Protein AF-A0A956G0H3-F1 (afdb_monomer_lite)

Radius of gyration: 15.74 Å; chains: 1; bounding box: 39×41×36 Å

Secondary structure (DSSP, 8-state):
-----------HHHHHHHHHHHHHHGGGT-GGGTT--HHHHBPTTS--EEEEEEEEPPPS-SSGGGGSPEEEEEEEEEEEEEE-TT-HHHHT-TTTTS--SS-EEETTEEEEEEEEE-TTSPP-HHHHHHHHHHTTEEEPPP-

Structure (mmCIF, N/CA/C/O backbone):
data_AF-A0A956G0H3-F1
#
_entry.id   AF-A0A956G0H3-F1
#
loop_
_atom_site.group_PDB
_atom_site.id
_atom_site.type_symbol
_atom_site.label_atom_id
_atom_site.label_alt_id
_atom_site.label_comp_id
_atom_site.label_asym_id
_atom_site.label_entity_id
_atom_site.label_seq_id
_atom_site.pdbx_PDB_ins_code
_atom_site.Cartn_x
_atom_site.Cartn_y
_atom_site.Cartn_z
_atom_site.occupancy
_atom_site.B_iso_or_equiv
_atom_site.auth_seq_id
_atom_site.auth_comp_id
_atom_site.auth_asym_id
_atom_site.auth_atom_id
_atom_site.pdbx_PDB_model_num
ATOM 1 N N . MET A 1 1 ? 22.400 -27.619 -16.237 1.00 39.62 1 MET A N 1
ATOM 2 C CA . MET A 1 1 ? 22.094 -26.195 -16.464 1.00 39.62 1 MET A CA 1
ATOM 3 C C . MET A 1 1 ? 20.625 -26.153 -16.810 1.00 39.62 1 MET A C 1
ATOM 5 O O . MET A 1 1 ? 20.280 -26.389 -17.956 1.00 39.62 1 MET A O 1
ATOM 9 N N . GLU A 1 2 ? 19.776 -26.023 -15.796 1.00 38.88 2 GLU A N 1
ATOM 10 C CA . GLU A 1 2 ? 18.360 -25.722 -16.001 1.00 38.88 2 GLU A CA 1
ATOM 11 C C . GLU A 1 2 ? 18.279 -24.230 -16.322 1.00 38.88 2 GLU A C 1
ATOM 13 O O . GLU A 1 2 ? 18.661 -23.392 -15.506 1.00 38.88 2 GLU A O 1
ATOM 18 N N . GLU A 1 3 ? 17.896 -23.914 -17.558 1.00 42.12 3 GLU A N 1
ATOM 19 C CA . GLU A 1 3 ? 17.506 -22.565 -17.949 1.00 42.12 3 GLU A CA 1
ATOM 20 C C . GLU A 1 3 ? 16.304 -22.169 -17.094 1.00 42.12 3 GLU A C 1
ATOM 22 O O . GLU A 1 3 ? 15.238 -22.780 -17.180 1.00 42.12 3 GLU A O 1
ATOM 27 N N . ALA A 1 4 ? 16.487 -21.156 -16.248 1.00 46.72 4 ALA A N 1
ATOM 28 C CA . ALA A 1 4 ? 15.373 -20.453 -15.648 1.00 46.72 4 ALA A CA 1
ATOM 29 C C . ALA A 1 4 ? 14.543 -19.882 -16.801 1.00 46.72 4 ALA A C 1
ATOM 31 O O . ALA A 1 4 ? 14.993 -18.977 -17.504 1.00 46.72 4 ALA A O 1
ATOM 32 N N . THR A 1 5 ? 13.357 -20.441 -17.029 1.00 42.72 5 THR A N 1
ATOM 33 C CA . THR A 1 5 ? 12.335 -19.809 -17.859 1.00 42.72 5 THR A CA 1
ATOM 34 C C . THR A 1 5 ? 12.103 -18.422 -17.284 1.00 42.72 5 THR A C 1
ATOM 36 O O . THR A 1 5 ? 11.513 -18.296 -16.212 1.00 42.72 5 THR A O 1
ATOM 39 N N . ALA A 1 6 ? 12.643 -17.405 -17.957 1.00 47.84 6 ALA A N 1
ATOM 40 C CA . ALA A 1 6 ? 12.332 -16.017 -17.683 1.00 47.84 6 ALA A CA 1
ATOM 41 C C . ALA A 1 6 ? 10.813 -15.888 -17.806 1.00 47.84 6 ALA A C 1
ATOM 43 O O . ALA A 1 6 ? 10.256 -16.011 -18.900 1.00 47.84 6 ALA A O 1
ATOM 44 N N . ASP A 1 7 ? 10.154 -15.766 -16.655 1.00 52.69 7 ASP A N 1
ATOM 45 C CA . ASP A 1 7 ? 8.749 -15.397 -16.564 1.00 52.69 7 ASP A CA 1
ATOM 46 C C . ASP A 1 7 ? 8.563 -14.172 -17.466 1.00 52.69 7 ASP A C 1
ATOM 48 O O . ASP A 1 7 ? 9.374 -13.242 -17.421 1.00 52.69 7 ASP A O 1
ATOM 52 N N . ALA A 1 8 ? 7.573 -14.205 -18.357 1.00 50.00 8 ALA A N 1
ATOM 53 C CA . ALA A 1 8 ? 7.344 -13.101 -19.280 1.00 50.00 8 ALA A CA 1
ATOM 54 C C . ALA A 1 8 ? 7.237 -11.784 -18.487 1.00 50.00 8 ALA A C 1
ATOM 56 O O . ALA A 1 8 ? 6.710 -11.800 -17.371 1.00 50.00 8 ALA A O 1
ATOM 57 N N . PRO A 1 9 ? 7.715 -10.646 -19.028 1.00 58.25 9 PRO A N 1
ATOM 58 C CA . PRO A 1 9 ? 7.655 -9.383 -18.311 1.00 58.25 9 PRO A CA 1
ATOM 59 C C . PRO A 1 9 ? 6.201 -9.099 -17.936 1.00 58.25 9 PRO A C 1
ATOM 61 O O . PRO A 1 9 ? 5.352 -8.883 -18.803 1.00 58.25 9 PRO A O 1
ATOM 64 N N . VAL A 1 10 ? 5.916 -9.144 -16.634 1.00 70.00 10 VAL A N 1
ATOM 65 C CA . VAL A 1 10 ? 4.611 -8.780 -16.090 1.00 70.00 10 VAL A CA 1
ATOM 66 C C . VAL A 1 10 ? 4.345 -7.339 -16.508 1.00 70.00 10 VAL A C 1
ATOM 68 O O . VAL A 1 10 ? 5.183 -6.458 -16.282 1.00 70.00 10 VAL A O 1
ATOM 71 N N . ASP A 1 11 ? 3.191 -7.094 -17.131 1.00 84.88 11 ASP A N 1
ATOM 72 C CA . ASP A 1 11 ? 2.728 -5.736 -17.400 1.00 84.88 11 ASP A CA 1
ATOM 73 C C . ASP A 1 11 ? 2.434 -5.068 -16.055 1.00 84.88 11 ASP A C 1
ATOM 75 O O . ASP A 1 11 ? 1.336 -5.161 -15.508 1.00 84.88 11 ASP A O 1
ATOM 79 N N . ALA A 1 12 ? 3.457 -4.414 -15.506 1.00 81.75 12 ALA A N 1
ATOM 80 C CA . ALA A 1 12 ? 3.406 -3.798 -14.191 1.00 81.75 12 ALA A CA 1
ATOM 81 C C . ALA A 1 12 ? 2.261 -2.786 -14.088 1.00 81.75 12 ALA A C 1
ATOM 83 O O . ALA A 1 12 ? 1.639 -2.687 -13.037 1.00 81.75 12 ALA A O 1
ATOM 84 N N . ALA A 1 13 ? 1.931 -2.079 -15.174 1.00 85.94 13 ALA A N 1
ATOM 85 C CA . ALA A 1 13 ? 0.830 -1.124 -15.179 1.00 85.94 13 ALA A CA 1
ATOM 86 C C . ALA A 1 13 ? -0.532 -1.832 -15.134 1.00 85.94 13 ALA A C 1
ATOM 88 O O . ALA A 1 13 ? -1.430 -1.388 -14.417 1.00 85.94 13 ALA A O 1
ATOM 89 N N . ALA A 1 14 ? -0.705 -2.929 -15.875 1.00 90.00 14 ALA A N 1
ATOM 90 C CA . ALA A 1 14 ? -1.919 -3.740 -15.799 1.00 90.00 14 ALA A CA 1
ATOM 91 C C . ALA A 1 14 ? -2.077 -4.401 -14.422 1.00 90.00 14 ALA A C 1
ATOM 93 O O . ALA A 1 14 ? -3.150 -4.300 -13.826 1.0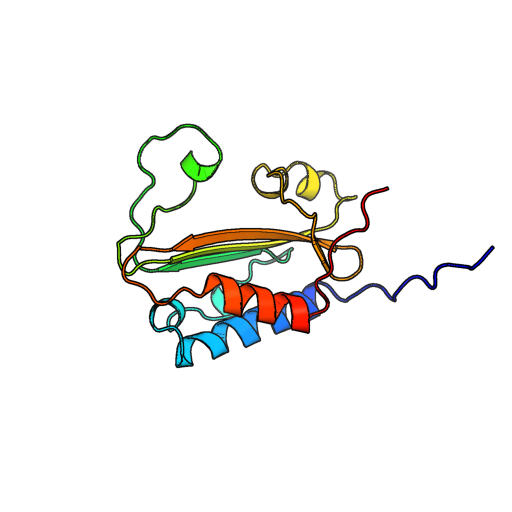0 90.00 14 ALA A O 1
ATOM 94 N N . THR A 1 15 ? -1.012 -4.998 -13.882 1.00 91.94 15 THR A N 1
ATOM 95 C CA . THR A 1 15 ? -1.015 -5.599 -12.542 1.00 91.94 15 THR A CA 1
ATOM 96 C C . THR A 1 15 ? -1.311 -4.563 -11.463 1.00 91.94 15 THR A C 1
ATOM 98 O O . THR A 1 15 ? -2.138 -4.816 -10.595 1.00 91.94 15 THR A O 1
ATOM 101 N N . CYS A 1 16 ? -0.734 -3.364 -11.556 1.00 91.44 16 CYS A N 1
ATOM 102 C CA . CYS A 1 16 ? -1.023 -2.278 -10.623 1.00 91.44 16 CYS A CA 1
ATOM 103 C C . CYS A 1 16 ? -2.504 -1.898 -10.595 1.00 91.44 16 CYS A C 1
ATOM 105 O O . CYS A 1 16 ? -3.105 -1.750 -9.533 1.00 91.44 16 CYS A O 1
ATOM 107 N N . ARG A 1 17 ? -3.109 -1.761 -11.783 1.00 92.56 17 ARG A N 1
ATOM 108 C CA . ARG A 1 17 ? -4.537 -1.451 -11.915 1.00 92.56 17 ARG A CA 1
ATOM 109 C C . ARG A 1 17 ? -5.407 -2.561 -11.340 1.00 92.56 17 ARG A C 1
ATOM 111 O O . ARG A 1 17 ? -6.407 -2.255 -10.702 1.00 92.56 17 ARG A O 1
ATOM 118 N N . ALA A 1 18 ? -5.025 -3.818 -11.552 1.00 94.81 18 ALA A N 1
ATOM 119 C CA . ALA A 1 18 ? -5.745 -4.965 -11.012 1.00 94.81 18 ALA A CA 1
ATOM 120 C C . ALA A 1 18 ? -5.653 -5.023 -9.477 1.00 94.81 18 ALA A C 1
ATOM 122 O O . ALA A 1 18 ? -6.676 -5.175 -8.818 1.00 94.81 18 ALA A O 1
ATOM 123 N N . ILE A 1 19 ? -4.465 -4.794 -8.906 1.00 95.75 19 ILE A N 1
ATOM 124 C CA . ILE A 1 19 ? -4.273 -4.667 -7.453 1.00 95.75 19 ILE A CA 1
ATOM 125 C C . ILE A 1 19 ? -5.147 -3.539 -6.904 1.00 95.75 19 ILE A C 1
ATOM 127 O O . ILE A 1 19 ? -5.907 -3.758 -5.968 1.00 95.75 19 ILE A O 1
ATOM 131 N N . ALA A 1 20 ? -5.083 -2.342 -7.491 1.00 95.81 20 ALA A N 1
ATOM 132 C CA . ALA A 1 20 ? -5.875 -1.206 -7.029 1.00 95.81 20 ALA A CA 1
ATOM 133 C C . ALA A 1 20 ? -7.388 -1.483 -7.099 1.00 95.81 20 ALA A C 1
ATOM 135 O O . ALA A 1 20 ? -8.112 -1.121 -6.177 1.00 95.81 20 ALA A O 1
ATOM 136 N N . ALA A 1 21 ? -7.869 -2.152 -8.149 1.00 96.56 21 ALA A N 1
ATOM 137 C CA . ALA A 1 21 ? -9.272 -2.548 -8.253 1.00 96.56 21 ALA A CA 1
ATOM 138 C C . ALA A 1 21 ? -9.680 -3.520 -7.132 1.00 96.56 21 ALA A C 1
ATOM 140 O O . ALA A 1 21 ? -10.684 -3.292 -6.462 1.00 96.56 21 ALA A O 1
ATOM 141 N N . ASP A 1 22 ? -8.870 -4.544 -6.860 1.00 97.44 22 ASP A N 1
ATOM 142 C CA . ASP A 1 22 ? -9.136 -5.497 -5.778 1.00 97.44 22 ASP A CA 1
ATOM 143 C C . ASP A 1 22 ? -9.103 -4.831 -4.390 1.00 97.44 22 ASP A C 1
ATOM 145 O O . ASP A 1 22 ? -9.904 -5.167 -3.518 1.00 97.44 22 ASP A O 1
ATOM 149 N N . LEU A 1 23 ? -8.206 -3.861 -4.176 1.00 97.25 23 LEU A N 1
ATOM 150 C CA . LEU A 1 23 ? -8.160 -3.071 -2.939 1.00 97.25 23 LEU A CA 1
ATOM 151 C C . LEU A 1 23 ? -9.427 -2.230 -2.744 1.00 97.25 23 LEU A C 1
ATOM 153 O O . LEU A 1 23 ? -9.879 -2.049 -1.613 1.00 97.25 23 LEU A O 1
ATOM 157 N N . GLU A 1 24 ? -10.024 -1.731 -3.826 1.00 97.62 24 GLU A N 1
ATOM 158 C CA . GLU A 1 24 ? -11.303 -1.022 -3.764 1.00 97.62 24 GLU A CA 1
ATOM 159 C C . GLU A 1 24 ? -12.447 -1.948 -3.324 1.00 97.62 24 GLU A C 1
ATOM 161 O O . GLU A 1 24 ? -13.298 -1.540 -2.524 1.00 97.62 24 GLU A O 1
ATOM 166 N N . GLU A 1 25 ? -12.441 -3.210 -3.762 1.00 97.69 25 GLU A N 1
ATOM 167 C CA . GLU A 1 25 ? -13.438 -4.204 -3.348 1.00 97.69 25 GLU A CA 1
ATOM 168 C C . GLU A 1 25 ? -13.368 -4.524 -1.846 1.00 97.69 25 GLU A C 1
ATOM 170 O O . GLU A 1 25 ? -14.414 -4.735 -1.217 1.00 97.69 25 GLU A O 1
ATOM 175 N N . LEU A 1 26 ? -12.175 -4.460 -1.237 1.00 97.44 26 LEU A N 1
ATOM 176 C CA . LEU A 1 26 ? -12.001 -4.638 0.212 1.00 97.44 26 LEU A CA 1
ATOM 177 C C . LEU A 1 26 ? -12.816 -3.627 1.033 1.00 97.44 26 LEU A C 1
ATOM 179 O O . LEU A 1 26 ? -13.201 -3.923 2.164 1.00 97.44 26 LEU A O 1
ATOM 183 N N . GLY A 1 27 ? -13.173 -2.464 0.475 1.00 95.94 27 GLY A N 1
ATOM 184 C CA . GLY A 1 27 ? -14.035 -1.482 1.143 1.00 95.94 27 GLY A CA 1
ATOM 185 C C . GLY A 1 27 ? -15.396 -2.037 1.591 1.00 95.94 27 GLY A C 1
ATOM 186 O O . GLY A 1 27 ? -16.044 -1.461 2.473 1.00 95.94 27 GLY A O 1
ATOM 187 N N . ARG A 1 28 ? -15.845 -3.166 1.027 1.00 96.31 28 ARG A N 1
ATOM 188 C CA . ARG A 1 28 ? -17.052 -3.868 1.480 1.00 96.31 28 ARG A CA 1
ATOM 189 C C . ARG A 1 28 ? -16.924 -4.363 2.923 1.00 96.31 28 ARG A C 1
ATOM 191 O O . ARG A 1 28 ? -17.852 -4.149 3.710 1.00 96.31 28 ARG A O 1
ATOM 198 N N . ASP A 1 29 ? -15.786 -4.967 3.246 1.00 96.75 29 ASP A N 1
ATOM 199 C CA . ASP A 1 29 ? -15.543 -5.674 4.507 1.00 96.75 29 ASP A CA 1
ATOM 200 C C . ASP A 1 29 ? -14.697 -4.844 5.487 1.00 96.75 29 ASP A C 1
ATOM 202 O O . ASP A 1 29 ? -14.818 -5.009 6.700 1.00 96.75 29 ASP A O 1
ATOM 206 N N . TYR A 1 30 ? -13.928 -3.879 4.974 1.00 96.94 30 TYR A N 1
ATOM 207 C CA . TYR A 1 30 ? -13.054 -2.989 5.741 1.00 96.94 30 TYR A CA 1
ATOM 208 C C . TYR A 1 30 ? -13.557 -1.538 5.644 1.00 96.94 30 TYR A C 1
ATOM 210 O O . TYR A 1 30 ? -13.297 -0.853 4.648 1.00 96.94 30 TYR A O 1
ATOM 218 N N . PRO A 1 31 ? -14.305 -1.027 6.647 1.00 95.94 31 PRO A N 1
ATOM 219 C CA . PRO A 1 31 ? -14.933 0.294 6.586 1.00 95.94 31 PRO A CA 1
ATOM 220 C C . PRO A 1 31 ? -13.970 1.447 6.292 1.00 95.94 31 PRO A C 1
ATOM 222 O O . PRO A 1 31 ? -14.339 2.373 5.566 1.00 95.94 31 PRO A O 1
ATOM 225 N N . GLN A 1 32 ? -12.743 1.365 6.801 1.00 95.12 32 GLN A N 1
ATOM 226 C CA . GLN A 1 32 ? -11.690 2.353 6.591 1.00 95.12 32 GLN A CA 1
ATOM 227 C C . GLN A 1 32 ? -11.197 2.415 5.134 1.00 95.12 32 GLN A C 1
ATOM 229 O O . GLN A 1 32 ? -10.627 3.418 4.728 1.00 95.12 32 GLN A O 1
ATOM 234 N N . LEU A 1 33 ? -11.478 1.393 4.314 1.00 97.00 33 LEU A N 1
ATOM 235 C CA . LEU A 1 33 ? -11.161 1.361 2.881 1.00 97.00 33 LEU A CA 1
ATOM 236 C C . LEU A 1 33 ? -12.332 1.804 1.992 1.00 97.00 33 LEU A C 1
ATOM 238 O O . LEU A 1 33 ? -12.176 1.956 0.786 1.00 97.00 33 LEU A O 1
ATOM 242 N N . ARG A 1 34 ? -13.518 2.093 2.546 1.00 96.44 34 ARG A N 1
ATOM 243 C CA . ARG A 1 34 ? -14.720 2.444 1.752 1.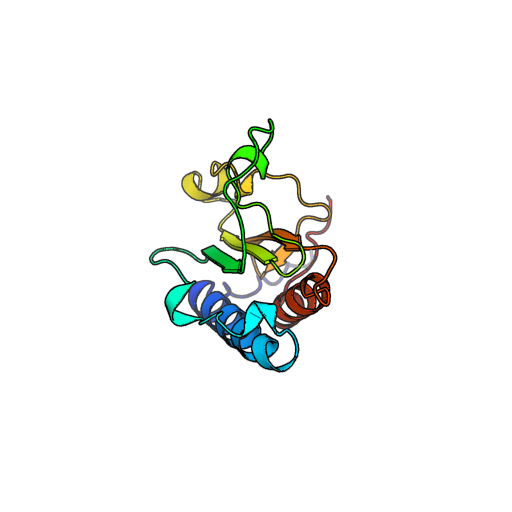00 96.44 34 ARG A CA 1
ATOM 244 C C . ARG A 1 34 ? -14.556 3.652 0.842 1.00 96.44 34 ARG A C 1
ATOM 246 O O . ARG A 1 34 ? -15.337 3.815 -0.100 1.00 96.44 34 ARG A O 1
ATOM 253 N N . ARG A 1 35 ? -13.610 4.536 1.159 1.00 96.56 35 ARG A N 1
ATOM 254 C CA . ARG A 1 35 ? -13.312 5.744 0.379 1.00 96.56 35 ARG A CA 1
ATOM 255 C C . ARG A 1 35 ? -12.144 5.558 -0.591 1.00 96.56 35 ARG A C 1
ATOM 257 O O . ARG A 1 35 ? -11.903 6.475 -1.371 1.00 96.56 35 ARG A O 1
ATOM 264 N N . PHE A 1 36 ? -11.448 4.423 -0.546 1.00 96.94 36 PHE A N 1
ATOM 265 C CA . PHE A 1 36 ? -10.419 4.074 -1.519 1.00 96.94 36 PHE A CA 1
ATOM 266 C C . PHE A 1 36 ? -11.048 3.927 -2.907 1.00 96.94 36 PHE A C 1
ATOM 268 O O . PHE A 1 36 ? -12.122 3.342 -3.039 1.00 96.94 36 PHE A O 1
ATOM 275 N N . ARG A 1 37 ? -10.412 4.489 -3.930 1.00 96.56 37 ARG A N 1
ATOM 276 C CA . ARG A 1 37 ? -10.830 4.431 -5.331 1.00 96.56 37 ARG A CA 1
ATOM 277 C C . ARG A 1 37 ? -9.606 4.227 -6.214 1.00 96.56 37 ARG A C 1
ATOM 279 O O . ARG A 1 37 ? -8.707 5.069 -6.233 1.00 96.56 37 ARG A O 1
ATOM 286 N N . ALA A 1 38 ? -9.581 3.137 -6.971 1.00 93.44 38 ALA A N 1
ATOM 287 C CA . ALA A 1 38 ? -8.409 2.746 -7.749 1.00 93.44 38 ALA A CA 1
ATOM 288 C C . ALA A 1 38 ? -7.914 3.870 -8.680 1.00 93.44 38 ALA A C 1
ATOM 290 O O . ALA A 1 38 ? -6.717 4.134 -8.773 1.00 93.44 38 ALA A O 1
ATOM 291 N N . ASP A 1 39 ? -8.840 4.591 -9.312 1.00 90.50 39 ASP A N 1
ATOM 292 C CA . ASP A 1 39 ? -8.557 5.689 -10.240 1.00 90.50 39 ASP A CA 1
ATOM 293 C C . ASP A 1 39 ? -7.962 6.946 -9.582 1.00 90.50 39 ASP A C 1
ATOM 295 O O . ASP A 1 39 ? -7.312 7.739 -10.261 1.00 90.50 39 ASP A O 1
ATOM 299 N N . LYS A 1 40 ? -8.161 7.139 -8.273 1.00 88.88 40 LYS A N 1
ATOM 300 C CA . LYS A 1 40 ? -7.642 8.295 -7.523 1.00 88.88 40 LYS A CA 1
ATOM 301 C C . LYS A 1 40 ? -6.295 8.035 -6.874 1.00 88.88 40 LYS A C 1
ATOM 303 O O . LYS A 1 40 ? -5.532 8.978 -6.676 1.00 88.88 40 LYS A O 1
ATOM 308 N N . GLN A 1 41 ? -6.047 6.793 -6.471 1.00 87.88 41 GLN A N 1
ATOM 309 C CA . GLN A 1 41 ? -4.849 6.428 -5.718 1.00 87.88 41 GLN A CA 1
ATOM 310 C C . GLN A 1 41 ? -3.687 5.974 -6.609 1.00 87.88 41 GLN A C 1
ATOM 312 O O . GLN A 1 41 ? -2.547 6.000 -6.153 1.00 87.88 41 GLN A O 1
ATOM 317 N N . LEU A 1 42 ? -3.942 5.623 -7.873 1.00 86.38 42 LEU A N 1
ATOM 318 C CA . LEU A 1 42 ? -2.895 5.353 -8.859 1.00 86.38 42 LEU A CA 1
ATOM 319 C C . LEU A 1 42 ? -2.287 6.661 -9.386 1.00 86.38 42 LEU A C 1
ATOM 321 O O . LEU A 1 42 ? -2.995 7.486 -9.966 1.00 86.38 42 LEU A O 1
ATOM 325 N N . ARG A 1 43 ? -0.969 6.848 -9.233 1.00 78.06 43 ARG A N 1
ATOM 326 C CA . ARG A 1 43 ? -0.261 7.995 -9.840 1.00 78.06 43 ARG A CA 1
ATOM 327 C C . ARG A 1 43 ? 0.238 7.675 -11.249 1.00 78.06 43 ARG A C 1
ATOM 329 O O . ARG A 1 43 ? 0.596 6.543 -11.563 1.00 78.06 43 ARG A O 1
ATOM 336 N N . GLU A 1 44 ? 0.303 8.700 -12.095 1.00 70.19 44 GLU A N 1
ATOM 337 C CA . GLU A 1 44 ? 0.868 8.586 -13.441 1.00 70.19 44 GLU A CA 1
ATOM 338 C C . GLU A 1 44 ? 2.371 8.259 -13.399 1.00 70.19 44 GLU A C 1
ATOM 340 O O . GLU A 1 44 ? 3.107 8.750 -12.544 1.00 70.19 44 GLU A O 1
ATOM 345 N N . GLY A 1 45 ? 2.840 7.448 -14.353 1.00 66.25 45 GLY A N 1
ATOM 346 C CA . GLY A 1 45 ? 4.269 7.170 -14.543 1.00 66.25 45 GLY A CA 1
ATOM 347 C C . GLY A 1 45 ? 4.873 6.086 -13.642 1.00 66.25 45 GLY A C 1
ATOM 348 O O . GLY A 1 45 ? 6.070 5.840 -13.748 1.00 66.25 45 GLY A O 1
ATOM 349 N N . GLY A 1 46 ? 4.079 5.409 -12.807 1.00 73.38 46 GLY A N 1
ATOM 350 C CA . GLY A 1 46 ? 4.550 4.303 -11.968 1.00 73.38 46 GLY A CA 1
ATOM 351 C C . GLY A 1 46 ? 3.416 3.436 -11.421 1.00 73.38 46 GLY A C 1
ATOM 352 O O . GLY A 1 46 ? 2.297 3.478 -11.931 1.00 73.38 46 GLY A O 1
ATOM 353 N N . CYS A 1 47 ? 3.719 2.660 -10.376 1.00 86.19 47 CYS A N 1
ATOM 354 C CA . CYS A 1 47 ? 2.734 1.906 -9.602 1.00 86.19 47 CYS A CA 1
ATOM 355 C C . CYS A 1 47 ? 2.639 2.309 -8.107 1.00 86.19 47 CYS A C 1
ATOM 357 O O . CYS A 1 47 ? 2.360 1.448 -7.275 1.00 86.19 47 CYS A O 1
ATOM 359 N N . PRO A 1 48 ? 2.818 3.585 -7.701 1.00 89.50 48 PRO A N 1
ATOM 360 C CA . PRO A 1 48 ? 2.573 3.936 -6.313 1.00 89.50 48 PRO A CA 1
ATOM 361 C C . PRO A 1 48 ? 1.062 4.051 -6.063 1.00 89.50 48 PRO A C 1
ATOM 363 O O . PRO A 1 48 ? 0.363 4.820 -6.729 1.00 89.50 48 PRO A O 1
ATOM 366 N N . ILE A 1 49 ? 0.584 3.307 -5.072 1.00 92.62 49 ILE A N 1
ATOM 367 C CA . ILE A 1 49 ? -0.747 3.390 -4.476 1.00 92.62 49 ILE A CA 1
ATOM 368 C C . ILE A 1 49 ? -0.549 3.937 -3.063 1.00 92.62 49 ILE A C 1
ATOM 370 O O . ILE A 1 49 ? 0.052 3.277 -2.222 1.00 92.62 49 ILE A O 1
ATOM 374 N N . ASP A 1 50 ? -1.039 5.146 -2.813 1.00 92.75 50 ASP A N 1
ATOM 375 C CA . ASP A 1 50 ? -0.892 5.853 -1.535 1.00 92.75 50 ASP A CA 1
ATOM 376 C C . ASP A 1 50 ? -2.279 6.237 -1.025 1.00 92.75 50 ASP A C 1
ATOM 378 O O . ASP A 1 50 ? -3.028 6.929 -1.724 1.00 92.75 50 ASP A O 1
ATOM 382 N N . TYR A 1 51 ? -2.645 5.753 0.157 1.00 95.38 51 TYR A N 1
ATOM 383 C CA . TYR A 1 51 ? -3.968 5.959 0.727 1.00 95.38 51 TYR A CA 1
ATOM 384 C C . TYR A 1 51 ? -3.892 6.364 2.190 1.00 95.38 51 TYR A C 1
ATOM 386 O O . TYR A 1 51 ? -3.201 5.736 2.987 1.00 95.38 51 TYR A O 1
ATOM 394 N N . GLU A 1 52 ? -4.690 7.369 2.539 1.00 95.12 52 GLU A N 1
ATOM 395 C CA . GLU A 1 52 ? -4.915 7.814 3.907 1.00 95.12 52 GLU A CA 1
ATOM 396 C C . GLU A 1 52 ? -6.415 7.859 4.218 1.00 95.12 52 GLU A C 1
ATOM 398 O O . GLU A 1 52 ? -7.247 8.315 3.421 1.00 95.12 52 GLU A O 1
ATOM 403 N N . HIS A 1 53 ? -6.764 7.397 5.411 1.00 96.38 53 HIS A N 1
ATOM 404 C CA . HIS A 1 53 ? -8.086 7.516 5.997 1.00 96.38 53 HIS A CA 1
ATOM 405 C C . HIS A 1 53 ? -7.940 7.903 7.459 1.00 96.38 53 HIS A C 1
ATOM 407 O O . HIS A 1 53 ? -7.281 7.184 8.201 1.00 96.38 53 HIS A O 1
ATOM 413 N N . ASN A 1 54 ? -8.583 9.006 7.857 1.00 95.75 54 ASN A N 1
ATOM 414 C CA . ASN A 1 54 ? -8.558 9.528 9.226 1.00 95.75 54 ASN A CA 1
ATOM 415 C C . ASN A 1 54 ? -7.139 9.507 9.811 1.00 95.75 54 ASN A C 1
ATOM 417 O O . ASN A 1 54 ? -6.830 8.787 10.755 1.00 95.75 54 ASN A O 1
ATOM 421 N N . CYS A 1 55 ? -6.244 10.249 9.166 1.00 93.75 55 CYS A N 1
ATOM 422 C CA . CYS A 1 55 ? -4.882 10.428 9.639 1.00 93.75 55 CYS A CA 1
ATOM 423 C C . CYS A 1 55 ? -4.674 11.881 10.054 1.00 93.75 55 CYS A C 1
ATOM 425 O O . CYS A 1 55 ? -5.238 12.803 9.455 1.00 93.75 55 CYS A O 1
ATOM 427 N N . HIS A 1 56 ? -3.815 12.086 11.042 1.00 91.00 56 HIS A N 1
ATOM 428 C CA . HIS A 1 56 ? -3.302 13.396 11.408 1.00 91.00 56 HIS A CA 1
ATOM 429 C C . HIS A 1 56 ? -1.852 13.551 10.920 1.00 91.00 56 HIS A C 1
ATOM 431 O O . HIS A 1 56 ? -1.177 12.560 10.607 1.00 91.00 56 HIS A O 1
ATOM 437 N N . PRO A 1 57 ? -1.350 14.797 10.809 1.00 87.44 57 PRO A N 1
ATOM 438 C CA . PRO A 1 57 ? 0.037 15.037 10.438 1.00 87.44 57 PRO A CA 1
ATOM 439 C C . PRO A 1 57 ? 0.997 14.265 11.353 1.00 87.44 57 PRO A C 1
ATOM 441 O O . PRO A 1 57 ? 0.721 14.178 12.552 1.00 87.44 57 PRO A O 1
ATOM 444 N N . PRO A 1 58 ? 2.127 13.753 10.830 1.00 83.00 58 PRO A N 1
ATOM 445 C CA . PRO A 1 58 ? 3.087 13.026 11.645 1.00 83.00 58 PRO A CA 1
ATOM 446 C C . PRO A 1 58 ? 3.506 13.854 12.855 1.00 83.00 58 PRO A C 1
ATOM 448 O O . PRO A 1 58 ? 3.890 15.026 12.736 1.00 83.00 58 PRO A O 1
ATOM 451 N N . GLU A 1 59 ? 3.496 13.229 14.028 1.00 75.81 59 GLU A N 1
ATOM 452 C CA . GLU A 1 59 ? 4.244 13.761 15.156 1.00 75.81 59 GLU A CA 1
ATOM 453 C C . GLU A 1 59 ? 5.719 13.812 14.747 1.00 75.81 59 GLU A C 1
ATOM 455 O O . GLU A 1 59 ? 6.209 12.883 14.102 1.00 75.81 59 GLU A O 1
ATOM 460 N N . ARG A 1 60 ? 6.426 14.904 15.081 1.00 64.75 60 ARG A N 1
ATOM 461 C CA . ARG A 1 60 ? 7.853 15.101 14.761 1.00 64.75 60 ARG A CA 1
ATOM 462 C C . ARG A 1 60 ? 8.710 14.006 15.402 1.00 64.75 60 ARG A C 1
ATOM 464 O O . ARG A 1 60 ? 9.332 14.201 16.442 1.00 64.75 60 ARG A O 1
ATOM 471 N N . THR A 1 61 ? 8.749 12.863 14.751 1.00 62.44 61 THR A N 1
ATOM 472 C CA . THR A 1 61 ? 9.531 11.685 15.086 1.00 62.44 61 THR A CA 1
ATOM 473 C C . THR A 1 61 ? 10.651 11.580 14.059 1.00 62.44 61 THR A C 1
ATOM 475 O O . THR A 1 61 ? 10.522 12.057 12.938 1.00 62.44 61 THR A O 1
ATOM 478 N N . GLY A 1 62 ? 11.814 11.064 14.450 1.00 67.75 62 GLY A N 1
ATOM 479 C CA . GLY A 1 62 ? 12.871 10.740 13.491 1.00 67.75 62 GLY A CA 1
ATOM 480 C C . GLY A 1 62 ? 12.586 9.393 12.822 1.00 67.75 62 GLY A C 1
ATOM 481 O O . GLY A 1 62 ? 11.945 8.540 13.425 1.00 67.75 62 GLY A O 1
ATOM 482 N N . GLY A 1 63 ? 13.096 9.177 11.607 1.00 69.25 63 GLY A N 1
ATOM 483 C CA . GLY A 1 63 ? 12.943 7.914 10.871 1.00 69.25 63 GLY A CA 1
ATOM 484 C C . GLY A 1 63 ? 12.103 8.054 9.602 1.00 69.25 63 GLY A C 1
ATOM 485 O O . GLY A 1 63 ? 11.693 9.151 9.237 1.00 69.25 63 GLY A O 1
ATOM 486 N N . TRP A 1 64 ? 11.862 6.949 8.894 1.00 67.94 64 TRP A N 1
ATOM 487 C CA . TRP A 1 64 ? 11.090 6.974 7.644 1.00 67.94 64 TRP A CA 1
ATOM 488 C C . TRP A 1 64 ? 9.617 7.341 7.867 1.00 67.94 64 TRP A C 1
ATOM 490 O O . TRP A 1 64 ? 9.001 7.948 6.995 1.00 67.94 64 TRP A O 1
ATOM 500 N N . THR A 1 65 ? 9.090 7.054 9.060 1.00 67.62 65 THR A N 1
ATOM 501 C CA . THR A 1 65 ? 7.735 7.419 9.484 1.00 67.62 65 THR A CA 1
ATOM 502 C C . THR A 1 65 ? 7.571 8.918 9.755 1.00 67.62 65 THR A C 1
ATOM 504 O O . THR A 1 65 ? 6.452 9.403 9.843 1.00 67.62 65 THR A O 1
ATOM 507 N N . ALA A 1 66 ? 8.664 9.688 9.836 1.00 69.44 66 ALA A N 1
ATOM 508 C CA . ALA A 1 66 ? 8.634 11.135 10.076 1.00 69.44 66 ALA A CA 1
ATOM 509 C C . ALA A 1 66 ? 7.869 11.927 9.002 1.00 69.44 66 ALA A C 1
ATOM 511 O O . ALA A 1 66 ? 7.462 13.065 9.234 1.00 69.44 66 ALA A O 1
ATOM 512 N N . GLY A 1 67 ? 7.754 11.349 7.804 1.00 73.50 67 GLY A N 1
ATOM 513 C CA . GLY A 1 67 ? 7.108 11.956 6.646 1.00 73.50 67 GLY A CA 1
ATOM 514 C C . GLY A 1 67 ? 5.798 11.293 6.233 1.00 73.50 67 GLY A C 1
ATOM 515 O O . GLY A 1 67 ? 5.255 11.697 5.210 1.00 73.50 67 GLY A O 1
ATOM 516 N N . VAL A 1 68 ? 5.307 10.292 6.974 1.00 81.56 68 VAL A N 1
ATOM 517 C CA . VAL A 1 68 ? 4.059 9.584 6.638 1.00 81.56 68 VAL A CA 1
ATOM 518 C C . VAL A 1 68 ? 2.945 9.980 7.613 1.00 81.56 68 VAL A C 1
ATOM 520 O O . VAL A 1 68 ? 3.245 10.277 8.770 1.00 81.56 68 VAL A O 1
ATOM 523 N N . PRO A 1 69 ? 1.675 10.034 7.184 1.00 85.31 69 PRO A N 1
ATOM 524 C CA . PRO A 1 69 ? 0.557 10.327 8.078 1.00 85.31 69 PRO A CA 1
ATOM 525 C C . PRO A 1 69 ? 0.479 9.337 9.246 1.00 85.31 69 PRO A C 1
ATOM 527 O O . PRO A 1 69 ? 0.772 8.152 9.082 1.00 85.31 69 PRO A O 1
ATOM 530 N N . ASN A 1 70 ? 0.057 9.813 10.419 1.00 89.12 70 ASN A N 1
ATOM 531 C CA . ASN A 1 70 ? -0.199 8.951 11.569 1.00 89.12 70 ASN A CA 1
ATOM 532 C C . ASN A 1 70 ? -1.707 8.659 11.649 1.00 89.12 70 ASN A C 1
ATOM 534 O O . ASN A 1 70 ? -2.493 9.609 11.729 1.00 89.12 70 ASN A O 1
ATOM 538 N N . PRO A 1 71 ? -2.144 7.393 11.579 1.00 92.19 71 PRO A N 1
ATOM 539 C CA . PRO A 1 71 ? -3.558 7.060 11.692 1.00 92.19 71 PRO A CA 1
ATOM 540 C C . PRO A 1 71 ? -4.136 7.431 13.064 1.00 92.19 71 PRO A C 1
ATOM 542 O O . PRO A 1 71 ? -3.520 7.182 14.100 1.00 92.19 71 PRO A O 1
ATOM 545 N N . ASP A 1 72 ? -5.347 7.987 13.071 1.00 94.50 72 ASP A N 1
ATOM 546 C CA . ASP A 1 72 ? -6.198 8.028 14.263 1.00 94.50 72 ASP A CA 1
ATOM 547 C C . ASP A 1 72 ? -6.624 6.594 14.655 1.00 94.50 72 ASP A C 1
ATOM 549 O O . ASP A 1 72 ? -6.426 5.664 13.867 1.00 94.50 72 ASP A O 1
ATOM 553 N N . PRO A 1 73 ? -7.241 6.364 15.834 1.00 95.75 73 PRO A N 1
ATOM 554 C CA . PRO A 1 73 ? -7.720 5.035 16.230 1.00 95.75 73 PRO A CA 1
ATOM 555 C C . PRO A 1 73 ? -8.569 4.315 15.172 1.00 95.75 73 PRO A C 1
ATOM 557 O O . PRO A 1 73 ? -8.471 3.099 15.031 1.00 95.75 73 PRO A O 1
ATOM 560 N N . ASP A 1 74 ? -9.381 5.047 14.404 1.00 95.38 74 ASP A N 1
ATOM 561 C CA . ASP A 1 74 ? -10.209 4.511 13.316 1.00 95.38 74 ASP A CA 1
ATOM 562 C C . ASP A 1 74 ? -9.588 4.693 11.914 1.00 95.38 74 ASP A C 1
ATOM 564 O O . ASP A 1 74 ? -10.252 4.474 10.895 1.00 95.38 74 ASP A O 1
ATOM 568 N N . GLY A 1 75 ? -8.319 5.093 11.856 1.00 96.12 75 GLY A N 1
ATOM 569 C CA . GLY A 1 75 ? -7.602 5.415 10.636 1.00 96.12 75 GLY A CA 1
ATOM 570 C C . GLY A 1 75 ? -6.774 4.273 10.056 1.00 96.12 75 GLY A C 1
ATOM 571 O O . GLY A 1 75 ? -6.467 3.270 10.705 1.00 96.12 75 GLY A O 1
ATOM 572 N N . ILE A 1 76 ? -6.363 4.462 8.805 1.00 96.19 76 ILE A N 1
ATOM 573 C CA . ILE A 1 76 ? -5.354 3.644 8.130 1.00 96.19 76 ILE A CA 1
ATOM 574 C C . ILE A 1 76 ? -4.552 4.520 7.172 1.00 96.19 76 ILE A C 1
ATOM 576 O O . ILE A 1 76 ? -5.111 5.360 6.467 1.00 96.19 76 ILE A O 1
ATOM 580 N N . TRP A 1 77 ? -3.249 4.283 7.109 1.00 94.88 77 TRP A N 1
ATOM 581 C CA . TRP A 1 77 ? -2.402 4.748 6.021 1.00 94.88 77 TRP A CA 1
ATOM 582 C C . TRP A 1 77 ? -1.682 3.551 5.411 1.00 94.88 77 TRP A C 1
ATOM 584 O O . TRP A 1 77 ? -1.185 2.690 6.138 1.00 94.88 77 TRP A O 1
ATOM 594 N N . PHE A 1 78 ? -1.610 3.484 4.086 1.00 93.94 78 PHE A N 1
ATOM 595 C CA . PHE A 1 78 ? -0.744 2.516 3.427 1.00 93.94 78 PHE A CA 1
ATOM 596 C C . PHE A 1 78 ? -0.139 3.060 2.142 1.00 93.94 78 PHE A C 1
ATOM 598 O O . PHE A 1 78 ? -0.716 3.898 1.448 1.00 93.94 78 PHE A O 1
ATOM 605 N N . TYR A 1 79 ? 1.018 2.500 1.818 1.00 92.31 79 TYR A N 1
ATOM 606 C CA . TYR A 1 79 ? 1.746 2.739 0.590 1.00 92.31 79 TYR A CA 1
ATOM 607 C C . TYR A 1 79 ? 2.154 1.406 -0.031 1.00 92.31 79 TYR A C 1
ATOM 609 O O . TYR A 1 79 ? 2.788 0.577 0.627 1.00 92.31 79 TYR A O 1
ATOM 617 N N . ILE A 1 80 ? 1.801 1.213 -1.299 1.00 92.75 80 ILE A N 1
ATOM 618 C CA . ILE A 1 80 ? 2.228 0.082 -2.122 1.00 92.75 80 ILE A CA 1
ATOM 619 C C . ILE A 1 80 ? 2.938 0.642 -3.350 1.00 92.75 80 ILE A C 1
ATOM 621 O O . ILE A 1 80 ? 2.421 1.560 -3.975 1.00 92.75 80 ILE A O 1
ATOM 625 N N . ASP A 1 81 ? 4.088 0.090 -3.722 1.00 91.31 81 ASP A N 1
ATOM 626 C CA . ASP A 1 81 ? 4.744 0.408 -4.995 1.00 91.31 81 ASP A CA 1
ATOM 627 C C . ASP A 1 81 ? 5.323 -0.847 -5.645 1.00 91.31 81 ASP A C 1
ATOM 629 O O . ASP A 1 81 ? 5.900 -1.695 -4.957 1.00 91.31 81 ASP A O 1
ATOM 633 N N . LEU A 1 82 ? 5.181 -0.944 -6.970 1.00 90.62 82 LEU A N 1
ATOM 634 C CA . LEU A 1 82 ? 5.840 -1.948 -7.805 1.00 90.62 82 LEU A CA 1
ATOM 635 C C . LEU A 1 82 ? 6.903 -1.262 -8.654 1.00 90.62 82 LEU A C 1
ATOM 637 O O . LEU A 1 82 ? 6.595 -0.635 -9.671 1.00 90.62 82 LEU A O 1
ATOM 641 N N . TRP A 1 83 ? 8.161 -1.415 -8.259 1.00 87.56 83 TRP A N 1
ATOM 642 C CA . TRP A 1 83 ? 9.263 -0.662 -8.846 1.00 87.56 83 TRP A CA 1
ATOM 643 C C . TRP A 1 83 ? 10.351 -1.554 -9.444 1.00 87.56 83 TRP A C 1
ATOM 645 O O . TRP A 1 83 ? 10.526 -2.717 -9.074 1.00 87.56 83 TRP A O 1
ATOM 655 N N . ASP A 1 84 ? 11.073 -1.007 -10.425 1.00 87.06 84 ASP A N 1
ATOM 656 C CA . ASP A 1 84 ? 12.237 -1.664 -11.018 1.00 87.06 84 ASP A CA 1
ATOM 657 C C . ASP A 1 84 ? 13.458 -1.520 -10.103 1.00 87.06 84 ASP A C 1
ATOM 659 O O . ASP A 1 84 ? 13.930 -0.395 -9.917 1.00 87.06 84 ASP A O 1
ATOM 663 N N . PRO A 1 85 ? 14.033 -2.609 -9.565 1.00 82.75 85 PRO A N 1
ATOM 664 C CA . PRO A 1 85 ? 15.282 -2.507 -8.821 1.00 82.75 85 PRO A CA 1
ATOM 665 C C . PRO A 1 85 ? 16.467 -2.029 -9.669 1.00 82.75 85 PRO A C 1
ATOM 667 O O . PRO A 1 85 ? 17.460 -1.572 -9.104 1.00 82.75 85 PRO A O 1
ATOM 670 N N . ASN A 1 86 ? 16.377 -2.117 -10.999 1.00 84.25 86 ASN A N 1
ATOM 671 C CA . ASN A 1 86 ? 17.415 -1.662 -11.920 1.00 84.25 86 ASN A CA 1
ATOM 672 C C . ASN A 1 86 ? 17.218 -0.212 -12.383 1.00 84.25 86 ASN A C 1
ATOM 674 O O . ASN A 1 86 ? 18.123 0.333 -13.014 1.00 84.25 86 ASN A O 1
ATOM 678 N N . ASP A 1 87 ? 16.076 0.420 -12.083 1.00 82.62 87 ASP A N 1
ATOM 679 C CA . ASP A 1 87 ? 15.877 1.851 -12.318 1.00 82.62 87 ASP A CA 1
ATOM 680 C C . ASP A 1 87 ? 16.507 2.649 -11.163 1.00 82.62 87 ASP A C 1
ATOM 682 O O . ASP A 1 87 ? 16.018 2.588 -10.029 1.00 82.62 87 ASP A O 1
ATOM 686 N N . PRO A 1 88 ? 17.568 3.440 -11.413 1.00 78.00 88 PRO A N 1
ATOM 687 C CA . PRO A 1 88 ? 18.236 4.211 -10.370 1.00 78.00 88 PRO A CA 1
ATOM 688 C C . PRO A 1 88 ? 17.315 5.218 -9.672 1.00 78.00 88 PRO A C 1
ATOM 690 O O . PRO A 1 88 ? 17.503 5.490 -8.483 1.00 78.00 88 PRO A O 1
ATOM 693 N N . ALA A 1 89 ? 16.334 5.783 -10.383 1.00 78.38 89 ALA A N 1
ATOM 694 C CA . ALA A 1 89 ? 15.404 6.752 -9.808 1.00 78.38 89 ALA A CA 1
ATOM 695 C C . ALA A 1 89 ? 14.480 6.078 -8.785 1.00 78.38 89 ALA A C 1
ATOM 697 O O . ALA A 1 89 ? 14.294 6.589 -7.681 1.00 78.38 89 ALA A O 1
ATOM 698 N N . ALA A 1 90 ? 13.962 4.896 -9.119 1.00 77.31 90 ALA A N 1
ATOM 699 C CA . ALA A 1 90 ? 13.094 4.138 -8.230 1.00 77.31 90 ALA A CA 1
ATOM 700 C C . ALA A 1 90 ? 13.869 3.505 -7.060 1.00 77.31 90 ALA A C 1
ATOM 702 O O . ALA A 1 90 ? 13.411 3.560 -5.917 1.00 77.31 90 ALA A O 1
ATOM 703 N N . ALA A 1 91 ? 15.071 2.982 -7.326 1.00 73.06 91 ALA A N 1
ATOM 704 C CA . ALA A 1 91 ? 15.931 2.337 -6.333 1.00 73.06 91 ALA A CA 1
ATOM 705 C C . ALA A 1 91 ? 16.535 3.305 -5.300 1.00 73.06 91 ALA A C 1
ATOM 707 O O . ALA A 1 91 ? 16.921 2.877 -4.214 1.00 73.06 91 ALA A O 1
ATOM 708 N N . SER A 1 92 ? 16.617 4.602 -5.616 1.00 70.31 92 SER A N 1
ATOM 709 C CA . SER A 1 92 ? 17.100 5.640 -4.692 1.00 70.31 92 SER A CA 1
ATOM 710 C C . SER A 1 92 ? 15.986 6.367 -3.930 1.00 70.31 92 SER A C 1
ATOM 712 O O . SER A 1 92 ? 16.279 7.210 -3.079 1.00 70.31 92 SER A O 1
ATOM 714 N N . SER A 1 93 ? 14.714 6.043 -4.185 1.00 75.19 93 SER A N 1
ATOM 715 C CA . SER A 1 93 ? 13.592 6.620 -3.444 1.00 75.19 93 SER A CA 1
ATO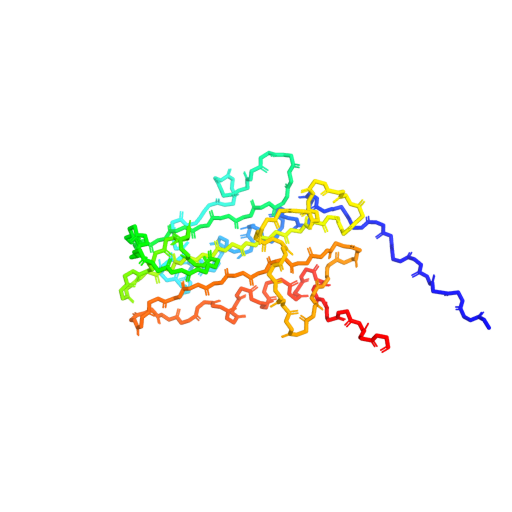M 716 C C . SER A 1 93 ? 13.616 6.158 -1.985 1.00 75.19 93 SER A C 1
ATOM 718 O O . SER A 1 93 ? 13.610 4.960 -1.708 1.00 75.19 93 SER A O 1
ATOM 720 N N . GLN A 1 94 ? 13.600 7.099 -1.032 1.00 75.44 94 GLN A N 1
ATOM 721 C CA . GLN A 1 94 ? 13.738 6.805 0.404 1.00 75.44 94 GLN A CA 1
ATOM 722 C C . GLN A 1 94 ? 12.704 5.781 0.909 1.00 75.44 94 GLN A C 1
ATOM 724 O O . GLN A 1 94 ? 13.007 4.969 1.787 1.00 75.44 94 GLN A O 1
ATOM 729 N N . ILE A 1 95 ? 11.491 5.795 0.350 1.00 74.06 95 ILE A N 1
ATOM 730 C CA . ILE A 1 95 ? 10.424 4.853 0.714 1.00 74.06 95 ILE A CA 1
ATOM 731 C C . ILE A 1 95 ? 10.708 3.432 0.193 1.00 74.06 95 ILE A C 1
ATOM 733 O O . ILE A 1 95 ? 10.415 2.460 0.879 1.00 74.06 95 ILE A O 1
ATOM 737 N N . ASN A 1 96 ? 11.390 3.312 -0.951 1.00 75.31 96 ASN A N 1
ATOM 738 C CA . ASN A 1 96 ? 11.791 2.042 -1.567 1.00 75.31 96 ASN A CA 1
ATOM 739 C C . ASN A 1 96 ? 13.112 1.494 -1.002 1.00 75.31 96 ASN A C 1
ATOM 741 O O . ASN A 1 96 ? 13.414 0.312 -1.154 1.00 75.31 96 ASN A O 1
ATOM 745 N N . THR A 1 97 ? 13.887 2.325 -0.297 1.00 72.62 97 THR A N 1
ATOM 746 C CA . THR A 1 97 ? 15.078 1.885 0.448 1.00 72.62 97 THR A CA 1
ATOM 747 C C . THR A 1 97 ? 14.759 1.313 1.831 1.00 72.62 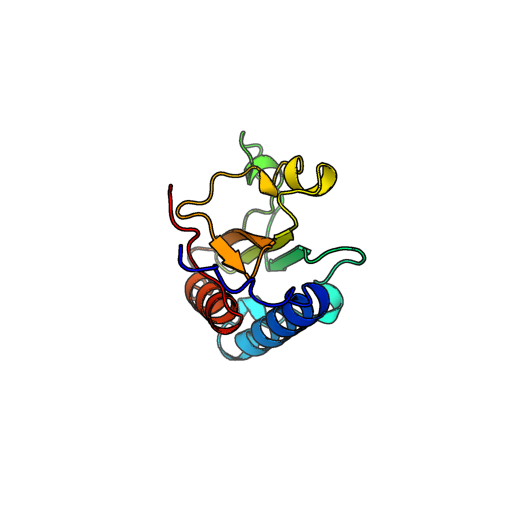97 THR A C 1
ATOM 749 O O . THR A 1 97 ? 15.681 0.939 2.558 1.00 72.62 97 THR A O 1
ATOM 752 N N . GLN A 1 98 ? 13.480 1.258 2.227 1.00 74.62 98 GLN A N 1
ATOM 753 C CA . GLN A 1 98 ? 13.112 0.668 3.511 1.00 74.62 98 GLN A CA 1
ATOM 754 C C . GLN A 1 98 ? 13.392 -0.843 3.506 1.00 74.62 98 GLN A C 1
ATOM 756 O O . GLN A 1 98 ? 13.048 -1.531 2.543 1.00 74.62 98 GLN A O 1
ATOM 761 N N . PRO A 1 99 ? 14.028 -1.386 4.559 1.00 65.88 99 PRO A N 1
ATOM 762 C CA . PRO A 1 99 ? 14.288 -2.813 4.638 1.00 65.88 99 PRO A CA 1
ATOM 763 C C . PRO A 1 99 ? 12.970 -3.570 4.844 1.00 65.88 99 PRO A C 1
ATOM 765 O O . PRO A 1 99 ? 12.375 -3.514 5.917 1.00 65.88 99 PRO A O 1
ATOM 768 N N . VAL A 1 100 ? 12.534 -4.312 3.826 1.00 68.94 100 VAL A N 1
ATOM 769 C CA . VAL A 1 100 ? 11.410 -5.256 3.914 1.00 68.94 100 VAL A CA 1
ATOM 770 C C . VAL A 1 100 ? 11.979 -6.670 4.037 1.00 68.94 100 VAL A C 1
ATOM 772 O O . VAL A 1 100 ? 12.835 -7.065 3.244 1.00 68.94 100 VAL A O 1
ATOM 775 N N . THR A 1 101 ? 11.564 -7.423 5.061 1.00 67.38 101 THR A N 1
ATOM 776 C CA . THR A 1 101 ? 12.018 -8.806 5.286 1.00 67.38 101 THR A CA 1
ATOM 777 C C . THR A 1 101 ? 10.817 -9.742 5.445 1.00 67.38 101 THR A C 1
ATOM 779 O O . THR A 1 101 ? 10.052 -9.556 6.391 1.00 67.38 101 THR A O 1
ATOM 782 N N . PRO A 1 102 ? 10.673 -10.774 4.594 1.00 77.75 102 PRO A N 1
ATOM 783 C CA . PRO A 1 102 ? 11.496 -11.062 3.414 1.00 77.75 102 PRO A CA 1
ATOM 784 C C . PRO A 1 102 ? 11.274 -10.030 2.287 1.00 77.75 102 PRO A C 1
ATOM 786 O O . PRO A 1 102 ? 10.203 -9.435 2.216 1.00 77.75 102 PRO A O 1
ATOM 789 N N . PRO A 1 103 ? 12.254 -9.809 1.392 1.00 85.00 103 PRO A N 1
ATOM 790 C CA . PRO A 1 103 ? 12.036 -9.003 0.193 1.00 85.00 103 PRO A CA 1
ATOM 791 C C . PRO A 1 103 ? 10.943 -9.630 -0.681 1.00 85.00 103 PRO A C 1
ATOM 793 O O . PRO A 1 103 ? 11.008 -10.821 -0.989 1.00 85.00 103 PRO A O 1
ATOM 796 N N . TRP A 1 104 ? 9.954 -8.839 -1.097 1.00 90.56 104 TRP A N 1
ATOM 797 C CA . TRP A 1 104 ? 8.836 -9.294 -1.928 1.00 90.56 104 TRP A CA 1
ATOM 798 C C . TRP A 1 104 ? 8.966 -8.824 -3.376 1.00 90.56 104 TRP A C 1
ATOM 800 O O . TRP A 1 104 ? 9.455 -7.725 -3.652 1.00 90.56 104 TRP A O 1
ATOM 810 N N . MET A 1 105 ? 8.504 -9.666 -4.299 1.00 91.69 105 MET A N 1
ATOM 811 C CA . MET A 1 105 ? 8.548 -9.439 -5.742 1.00 91.69 105 MET A CA 1
ATOM 812 C C . MET A 1 105 ? 7.212 -9.791 -6.393 1.00 91.69 105 MET A C 1
ATOM 814 O O . MET A 1 105 ? 6.613 -10.799 -6.025 1.00 91.69 105 MET A O 1
ATOM 818 N N . ILE A 1 106 ? 6.817 -9.043 -7.423 1.00 91.50 106 ILE A N 1
ATOM 819 C CA . ILE A 1 106 ? 5.796 -9.442 -8.405 1.00 91.50 106 ILE A CA 1
ATOM 820 C C . ILE A 1 106 ? 6.469 -9.462 -9.779 1.00 91.50 106 ILE A C 1
ATOM 822 O O . ILE A 1 106 ? 6.911 -8.429 -10.285 1.00 91.50 106 ILE A O 1
ATOM 826 N N . GLY A 1 107 ? 6.610 -10.653 -10.368 1.00 90.00 107 GLY A N 1
ATOM 827 C CA . GLY A 1 107 ? 7.475 -10.845 -11.535 1.00 90.00 107 GLY A CA 1
ATOM 828 C C . GLY A 1 107 ? 8.925 -10.462 -11.214 1.00 90.00 107 GLY A C 1
ATOM 829 O O . GLY A 1 107 ? 9.543 -11.062 -10.330 1.00 90.00 107 GLY A O 1
ATOM 830 N N . GLU A 1 108 ? 9.442 -9.454 -11.919 1.00 88.25 108 GLU A N 1
ATOM 831 C CA . GLU A 1 108 ? 10.776 -8.856 -11.720 1.00 88.25 108 GLU A CA 1
ATOM 832 C C . GLU A 1 108 ? 10.739 -7.528 -10.937 1.00 88.25 108 GLU A C 1
ATOM 834 O O . GLU A 1 108 ? 11.778 -6.911 -10.699 1.00 88.25 108 GLU A O 1
ATOM 839 N N . ARG A 1 109 ? 9.552 -7.069 -10.522 1.00 89.19 109 ARG A N 1
ATOM 840 C CA . ARG A 1 109 ? 9.371 -5.811 -9.785 1.00 89.19 109 ARG A CA 1
ATOM 841 C C . ARG A 1 109 ? 9.468 -6.052 -8.288 1.00 89.19 109 ARG A C 1
ATOM 843 O O . ARG A 1 109 ? 8.873 -7.005 -7.785 1.00 89.19 109 ARG A O 1
ATOM 850 N N . ARG A 1 110 ? 10.168 -5.171 -7.575 1.00 89.81 110 ARG A N 1
ATOM 851 C CA . ARG A 1 110 ? 10.152 -5.153 -6.109 1.00 89.81 110 ARG A CA 1
ATOM 852 C C . ARG A 1 110 ? 8.846 -4.568 -5.605 1.00 89.81 110 ARG A C 1
ATOM 854 O O . ARG A 1 110 ? 8.334 -3.618 -6.189 1.00 89.81 110 ARG A O 1
ATOM 861 N N . VAL A 1 111 ? 8.347 -5.136 -4.511 1.00 91.12 111 VAL A N 1
ATOM 862 C CA . VAL A 1 111 ? 7.176 -4.628 -3.798 1.00 91.12 111 VAL A CA 1
ATOM 863 C C . VAL A 1 111 ? 7.651 -3.845 -2.584 1.00 91.12 111 VAL A C 1
ATOM 865 O O . VAL A 1 111 ? 8.288 -4.403 -1.687 1.00 91.12 111 VAL A O 1
ATOM 868 N N . THR A 1 112 ? 7.307 -2.565 -2.531 1.00 90.75 112 THR A N 1
ATOM 869 C CA . THR A 1 112 ? 7.282 -1.817 -1.271 1.00 90.75 112 THR A CA 1
ATOM 870 C C . THR A 1 112 ? 5.868 -1.915 -0.729 1.00 90.75 112 THR A C 1
ATOM 872 O O . THR A 1 112 ? 4.939 -1.529 -1.426 1.00 90.75 112 THR A O 1
ATOM 875 N N . PHE A 1 113 ? 5.695 -2.422 0.491 1.00 91.50 113 PHE A N 1
ATOM 876 C CA . PHE A 1 113 ? 4.413 -2.381 1.188 1.00 91.50 113 PHE A CA 1
ATOM 877 C C . PHE A 1 113 ? 4.621 -1.875 2.612 1.00 91.50 113 PHE A C 1
ATOM 879 O O . PHE A 1 113 ? 5.309 -2.506 3.415 1.00 91.50 113 PHE A O 1
ATOM 886 N N . LEU A 1 114 ? 4.043 -0.712 2.898 1.00 89.94 114 LEU A N 1
ATOM 887 C CA . LEU A 1 114 ? 4.052 -0.064 4.202 1.00 89.94 114 LEU A CA 1
ATOM 888 C C . LEU A 1 114 ? 2.606 0.164 4.619 1.00 89.94 114 LEU A C 1
ATOM 890 O O . LEU A 1 114 ? 1.796 0.621 3.816 1.00 89.94 114 LEU A O 1
ATOM 894 N N . VAL A 1 115 ? 2.285 -0.139 5.870 1.00 91.50 115 VAL A N 1
ATOM 895 C CA . VAL A 1 115 ? 0.939 0.032 6.413 1.00 91.50 115 VAL A CA 1
ATOM 896 C C . VAL A 1 115 ? 1.030 0.455 7.871 1.00 91.50 115 VAL A C 1
ATOM 898 O O . VAL A 1 115 ? 1.844 -0.072 8.631 1.00 91.50 115 VAL A O 1
ATOM 901 N N . LEU A 1 116 ? 0.204 1.425 8.241 1.00 92.12 116 LEU A N 1
ATOM 902 C CA . LEU A 1 116 ? -0.040 1.863 9.606 1.00 92.12 116 LEU A CA 1
ATOM 903 C C . LEU A 1 116 ? -1.549 1.804 9.835 1.00 92.12 116 LEU A C 1
ATOM 905 O O . LEU A 1 116 ? -2.321 2.336 9.038 1.00 92.12 116 LEU A O 1
ATOM 909 N N . GLU A 1 117 ? -1.971 1.171 10.922 1.00 94.31 117 GLU A N 1
ATOM 910 C CA . GLU A 1 117 ? -3.384 0.979 11.260 1.00 94.31 117 GLU A CA 1
ATOM 911 C C . GLU A 1 117 ? -3.642 1.539 12.658 1.00 94.31 117 GLU A C 1
ATOM 913 O O . GLU A 1 117 ? -2.816 1.364 13.559 1.00 94.31 117 GLU A O 1
ATOM 918 N N . GLY A 1 118 ? -4.781 2.209 12.833 1.00 93.38 118 GLY A N 1
ATOM 919 C CA . GLY A 1 118 ? -5.278 2.578 14.152 1.00 93.38 118 GLY A CA 1
ATOM 920 C C . GLY A 1 118 ? -5.620 1.346 14.997 1.00 93.38 118 GLY A C 1
ATOM 921 O O . GLY A 1 118 ? -5.824 0.243 14.491 1.00 93.38 118 GLY A O 1
ATOM 922 N N . ASP A 1 119 ? -5.705 1.515 16.310 1.00 94.38 119 ASP A N 1
ATOM 923 C CA . ASP A 1 119 ? -5.993 0.421 17.246 1.00 94.38 119 ASP A CA 1
ATOM 924 C C . ASP A 1 119 ? -7.483 0.030 17.317 1.00 94.38 119 ASP A C 1
ATOM 926 O O . ASP A 1 119 ? -7.825 -1.007 17.891 1.00 94.38 119 ASP A O 1
ATOM 930 N N . ALA A 1 120 ? -8.371 0.827 16.715 1.00 92.88 120 ALA A N 1
ATOM 931 C CA . ALA A 1 120 ? -9.817 0.623 16.686 1.00 92.88 120 ALA A CA 1
ATOM 932 C C . ALA A 1 120 ? -10.366 0.257 15.290 1.00 92.88 120 ALA A C 1
ATOM 934 O O . ALA A 1 120 ? -11.587 0.253 15.100 1.00 92.88 120 ALA A O 1
ATOM 935 N N . VAL A 1 121 ? -9.509 -0.088 14.320 1.00 90.75 121 VAL A N 1
ATOM 936 C CA . VAL A 1 121 ? -9.935 -0.642 13.020 1.00 90.75 121 VAL A CA 1
ATOM 937 C C . VAL A 1 121 ? -9.841 -2.165 12.981 1.00 90.75 121 VAL A C 1
ATOM 939 O O . VAL A 1 121 ? -9.082 -2.793 13.715 1.00 90.75 121 VAL A O 1
ATOM 942 N N . THR A 1 122 ? -10.610 -2.787 12.082 1.00 92.38 122 THR A N 1
ATOM 943 C CA . THR A 1 122 ? -10.359 -4.187 11.707 1.00 92.38 122 THR A CA 1
ATOM 944 C C . THR A 1 122 ? -9.092 -4.232 10.853 1.00 92.38 122 THR A C 1
ATOM 946 O O . THR A 1 122 ? -9.099 -3.570 9.815 1.00 92.38 122 THR A O 1
ATOM 949 N N . PRO A 1 123 ? -8.040 -4.985 11.227 1.00 93.12 123 PRO A N 1
ATOM 950 C CA . PRO A 1 123 ? -6.789 -5.011 10.471 1.00 93.12 123 PRO A CA 1
ATOM 951 C C . PRO A 1 123 ? -7.018 -5.420 9.013 1.00 93.12 123 PRO A C 1
ATOM 953 O O . PRO A 1 123 ? -7.490 -6.525 8.738 1.00 93.12 123 PRO A O 1
ATOM 956 N N . ALA A 1 124 ? -6.702 -4.523 8.085 1.00 95.56 124 ALA A N 1
ATOM 957 C CA . ALA A 1 124 ? -6.769 -4.734 6.644 1.00 95.56 124 ALA A CA 1
ATOM 958 C C . ALA A 1 124 ? -5.425 -5.203 6.070 1.00 95.56 124 ALA A C 1
ATOM 960 O O . ALA A 1 124 ? -5.401 -5.773 4.982 1.00 95.56 124 ALA A O 1
ATOM 961 N N . SER A 1 125 ? -4.321 -5.013 6.798 1.00 93.69 125 SER A N 1
ATOM 962 C CA .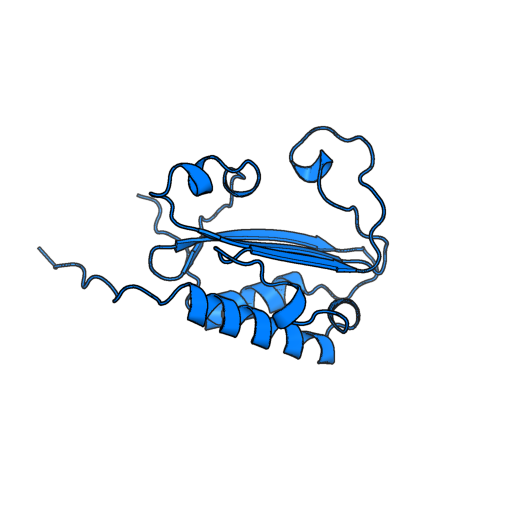 SER A 1 125 ? -2.964 -5.408 6.390 1.00 93.69 125 SER A CA 1
ATOM 963 C C . SER A 1 125 ? -2.867 -6.838 5.838 1.00 93.69 125 SER A C 1
ATOM 965 O O . SER A 1 125 ? -2.283 -7.041 4.774 1.00 93.69 125 SER A O 1
ATOM 967 N N . ALA A 1 126 ? -3.492 -7.820 6.495 1.00 93.56 126 ALA A N 1
ATOM 968 C CA . ALA A 1 126 ? -3.520 -9.206 6.017 1.00 93.56 126 ALA A CA 1
ATOM 969 C C . ALA A 1 126 ? -4.299 -9.373 4.698 1.00 93.56 126 ALA A C 1
ATOM 971 O O . ALA A 1 126 ? -3.808 -10.015 3.777 1.00 93.56 126 ALA A O 1
ATOM 972 N N . ALA A 1 127 ? -5.468 -8.742 4.565 1.00 96.81 127 ALA A N 1
ATOM 973 C CA . ALA A 1 127 ? -6.252 -8.801 3.329 1.00 96.81 127 ALA A CA 1
ATOM 974 C C . ALA A 1 127 ? -5.554 -8.091 2.161 1.00 96.81 127 ALA A C 1
ATOM 976 O O . ALA A 1 127 ? -5.628 -8.543 1.021 1.00 96.81 127 ALA A O 1
ATOM 977 N N . ILE A 1 128 ? -4.831 -7.004 2.436 1.00 96.62 128 ILE A N 1
ATOM 978 C CA . ILE A 1 128 ? -4.003 -6.320 1.438 1.00 96.62 128 ILE A CA 1
ATOM 979 C C . ILE A 1 128 ? -2.873 -7.245 0.962 1.00 96.62 128 ILE A C 1
ATOM 981 O O . ILE A 1 128 ? -2.639 -7.345 -0.242 1.00 96.62 128 ILE A O 1
ATOM 985 N N . LEU A 1 129 ? -2.207 -7.965 1.873 1.00 94.25 129 LEU A N 1
ATOM 986 C CA . LEU A 1 129 ? -1.202 -8.968 1.499 1.00 94.25 129 LEU A CA 1
ATOM 987 C C . LEU A 1 129 ? -1.804 -10.074 0.628 1.00 94.25 129 LEU A C 1
ATOM 989 O O . LEU A 1 129 ? -1.229 -10.391 -0.409 1.00 94.25 129 LEU A O 1
ATOM 993 N N . GLU A 1 130 ? -2.979 -10.597 0.981 1.00 96.06 130 GLU A N 1
ATOM 994 C CA . GLU A 1 130 ? -3.678 -11.605 0.171 1.00 96.06 130 GLU A CA 1
ATOM 995 C C . GLU A 1 130 ? -3.999 -11.090 -1.241 1.00 96.06 130 GLU A C 1
ATOM 997 O O . GLU A 1 130 ? -3.866 -11.829 -2.219 1.00 96.06 130 GLU A O 1
ATOM 1002 N N . VAL A 1 131 ? -4.378 -9.813 -1.392 1.00 97.00 131 VAL A N 1
ATOM 1003 C CA . VAL A 1 131 ? -4.526 -9.187 -2.717 1.00 97.00 131 VAL A CA 1
ATOM 1004 C C . VAL A 1 131 ? -3.204 -9.258 -3.482 1.00 97.00 131 VAL A C 1
ATOM 1006 O O . VAL A 1 131 ? -3.183 -9.751 -4.608 1.00 97.00 131 VAL A O 1
ATOM 1009 N N . LEU A 1 132 ? -2.097 -8.822 -2.880 1.00 95.50 132 LEU A N 1
ATOM 1010 C CA . LEU A 1 132 ? -0.784 -8.835 -3.530 1.00 95.50 132 LEU A CA 1
ATOM 1011 C C . LEU A 1 132 ? -0.342 -10.259 -3.916 1.00 95.50 132 LEU A C 1
ATOM 1013 O O . LEU A 1 132 ? 0.157 -10.470 -5.023 1.00 95.50 132 LEU A O 1
ATOM 1017 N N . GLU A 1 133 ? -0.568 -11.250 -3.053 1.00 95.00 133 GLU A N 1
AT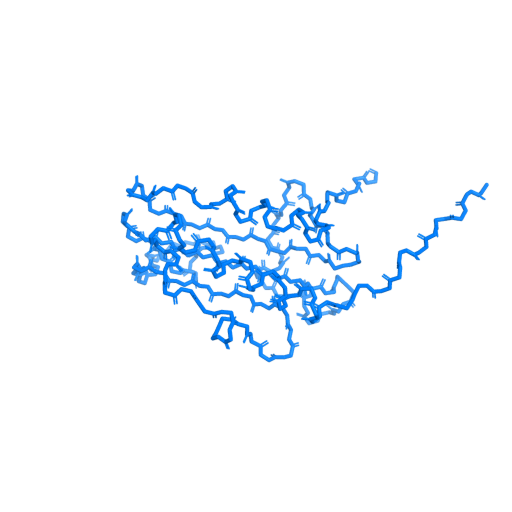OM 1018 C CA . GLU A 1 133 ? -0.272 -12.666 -3.316 1.00 95.00 133 GLU A CA 1
ATOM 1019 C C . GLU A 1 133 ? -1.084 -13.219 -4.493 1.00 95.00 133 GLU A C 1
ATOM 1021 O O . GLU A 1 133 ? -0.520 -13.883 -5.367 1.00 95.00 133 GLU A O 1
ATOM 1026 N N . ARG A 1 134 ? -2.380 -12.886 -4.588 1.00 96.19 134 ARG A N 1
ATOM 1027 C CA . ARG A 1 134 ? -3.222 -13.253 -5.746 1.00 96.19 134 ARG A CA 1
ATOM 1028 C C . ARG A 1 134 ? -2.697 -12.678 -7.062 1.00 96.19 134 ARG A C 1
ATOM 1030 O O . ARG A 1 134 ? -2.879 -13.303 -8.105 1.00 96.19 134 ARG A O 1
ATOM 1037 N N . HIS A 1 135 ? -2.010 -11.537 -7.008 1.00 94.94 135 HIS A N 1
ATOM 1038 C CA . HIS A 1 135 ? -1.347 -10.905 -8.157 1.00 94.94 135 HIS A CA 1
ATOM 1039 C C . HIS A 1 135 ? 0.101 -11.371 -8.369 1.00 94.94 135 HIS A C 1
ATOM 1041 O O . HIS A 1 135 ? 0.833 -10.786 -9.167 1.00 94.94 135 HIS A O 1
ATOM 1047 N N . GLY A 1 136 ? 0.515 -12.455 -7.707 1.00 93.75 136 GLY A N 1
ATOM 1048 C CA . GLY A 1 136 ? 1.802 -13.111 -7.934 1.00 93.75 136 GLY A CA 1
ATOM 1049 C C . GLY A 1 136 ? 2.925 -12.631 -7.020 1.00 93.75 136 GLY A C 1
ATOM 1050 O O . GLY A 1 136 ? 4.097 -12.870 -7.335 1.00 93.75 136 GLY A O 1
ATOM 1051 N N . MET A 1 137 ? 2.601 -11.962 -5.907 1.00 93.44 137 MET A N 1
ATOM 1052 C CA . MET A 1 137 ? 3.606 -11.602 -4.912 1.00 93.44 137 MET A CA 1
ATOM 1053 C C . MET A 1 137 ? 4.242 -12.857 -4.321 1.00 93.44 137 MET A C 1
ATOM 1055 O O . MET A 1 137 ? 3.567 -13.776 -3.863 1.00 93.44 137 MET A O 1
ATOM 1059 N N . ARG A 1 138 ? 5.573 -12.877 -4.319 1.00 91.56 138 ARG A N 1
ATOM 1060 C CA . ARG A 1 138 ? 6.387 -13.956 -3.764 1.00 91.56 138 ARG A CA 1
ATOM 1061 C C . ARG A 1 138 ? 7.595 -13.394 -3.038 1.00 91.56 138 ARG A C 1
ATOM 1063 O O . ARG A 1 138 ? 8.110 -12.332 -3.384 1.00 91.56 138 ARG A O 1
ATOM 1070 N N . THR A 1 139 ? 8.088 -14.133 -2.055 1.00 87.00 139 THR A N 1
ATOM 1071 C CA . THR A 1 139 ? 9.371 -13.827 -1.422 1.00 87.00 139 THR A CA 1
ATOM 1072 C C . THR A 1 139 ? 10.499 -14.041 -2.428 1.00 87.00 139 THR A C 1
ATOM 1074 O O . THR A 1 139 ? 10.574 -15.102 -3.052 1.00 87.00 139 THR A O 1
ATOM 1077 N N . GLN A 1 140 ? 11.392 -13.066 -2.577 1.00 73.25 140 GLN A N 1
ATOM 1078 C CA . GLN A 1 140 ? 12.638 -13.267 -3.302 1.00 73.25 140 GLN A CA 1
ATOM 1079 C C . GLN A 1 140 ? 13.463 -14.314 -2.535 1.00 73.25 140 GLN A C 1
ATOM 1081 O O . GLN A 1 140 ? 13.655 -14.157 -1.326 1.00 73.25 140 GLN A O 1
ATOM 1086 N N . PRO A 1 141 ? 13.941 -15.384 -3.193 1.00 58.44 141 PRO A N 1
ATOM 1087 C CA . PRO A 1 141 ? 14.848 -16.316 -2.546 1.00 58.44 141 PRO A CA 1
ATOM 1088 C C . PRO A 1 141 ? 16.112 -15.559 -2.127 1.00 58.44 141 PRO A C 1
ATOM 1090 O O . PRO A 1 141 ? 16.747 -14.890 -2.946 1.00 58.44 141 PRO A O 1
ATOM 1093 N N . THR A 1 142 ? 16.448 -15.627 -0.840 1.00 56.53 142 THR A N 1
ATOM 1094 C CA . THR A 1 142 ? 17.730 -15.134 -0.332 1.00 56.53 142 THR A CA 1
ATOM 1095 C C . THR A 1 142 ? 18.845 -15.965 -0.982 1.00 56.53 142 THR A C 1
ATOM 1097 O O . THR A 1 142 ? 18.712 -17.192 -0.989 1.00 56.53 142 THR A O 1
ATOM 1100 N N . PRO A 1 143 ? 19.886 -15.345 -1.570 1.00 51.84 143 PRO A N 1
ATOM 1101 C CA . PRO A 1 143 ? 21.021 -16.077 -2.132 1.00 51.84 143 PRO A CA 1
ATOM 1102 C C . PRO A 1 143 ? 21.776 -16.900 -1.080 1.00 51.84 143 PRO A C 1
ATOM 1104 O O . PRO A 1 143 ? 21.752 -16.514 0.113 1.00 51.84 143 PRO A O 1
#

Foldseek 3Di:
DPPDPQDPPPPQVVLLLQLQVVLCVCCVVWVQSVPRDSVVQQDPPFRKRWDKGQFDQDDCDDDPCNHPTAHALSMKIKIKGWAACPPPVQVPPPQNPDDDPQFKHQRRTTIRIDMHHHNNTDDCVVVSVVSVVVSPIDGDDDD

Sequence (143 aa):
MEEATADAPVDAAATCRAIAADLEELGRDYPQLRRFRADKQLREGGCPIDYEHNCHPPERTGGWTAGVPNPDPDGIWFYIDLWDPNDPAAASSQINTQPVTPPWMIGERRVTFLVLEGDAVTPASAAILEVLERHGMRTQPTP

pLDDT: mean 84.38, std 14.27, range [38.88, 97.69]